Protein AF-A0A2U0AFQ5-F1 (afdb_monomer_lite)

Secondary structure (DSSP, 8-state):
---GGG-TTSTT-HHHHHHHHHHHHTT---SGGGGEEE-S-TTS--HHHHHHHHHHHHHHS--EEE---S----THHHHHHHHHTT-------TT--TTS--------STTTTT-TTSSSSPPPS--TTTTS-GGG---------SS--SS--PPP---

Foldseek 3Di:
DDPVVLDLPDPVNVVSVVVVVCVLPVPADPDLVQQEQEAAALLDGDPVSLVSQVVSCVNFVGHHYDHDPALDPPCSSVVSNCVSVPNPDADLDPQADPVSHHDQEQDDDPVCVPPPPNHPDDDDDDDPCPVPDPVRDDPDDDDDPSDQDPDDPDDDDDD

pLDDT: mean 88.22, std 11.42, range [42.53, 98.56]

Radius of gyration: 18.19 Å; chains: 1; bounding box: 47×45×46 Å

Structure (mmCIF, N/CA/C/O backbone):
data_AF-A0A2U0AFQ5-F1
#
_entry.id   AF-A0A2U0AFQ5-F1
#
loop_
_atom_site.group_PDB
_atom_site.id
_atom_site.type_symbol
_atom_site.label_atom_id
_atom_site.label_alt_id
_atom_site.label_comp_id
_atom_site.label_asym_id
_atom_site.label_entity_id
_atom_site.label_seq_id
_atom_site.pdbx_PDB_ins_code
_atom_site.Cartn_x
_atom_site.Cartn_y
_atom_site.Cartn_z
_atom_site.occupancy
_atom_site.B_iso_or_equiv
_atom_site.auth_seq_id
_atom_site.auth_comp_id
_atom_site.auth_asym_id
_atom_site.auth_atom_id
_atom_site.pdbx_PDB_model_num
ATOM 1 N N . MET A 1 1 ? -7.427 25.304 18.021 1.00 42.53 1 MET A N 1
ATOM 2 C CA . MET A 1 1 ? -6.994 24.817 19.352 1.00 42.53 1 MET A CA 1
ATOM 3 C C . MET A 1 1 ? -7.966 23.736 19.820 1.00 42.53 1 MET A C 1
ATOM 5 O O . MET A 1 1 ? -9.160 23.949 19.693 1.00 42.53 1 MET A O 1
ATOM 9 N N . ASN A 1 2 ? -7.442 22.618 20.342 1.00 48.00 2 ASN A N 1
ATOM 10 C CA . ASN A 1 2 ? -8.135 21.475 20.970 1.00 48.00 2 ASN A CA 1
ATOM 11 C C . ASN A 1 2 ? -9.056 20.587 20.107 1.00 48.00 2 ASN A C 1
ATOM 13 O O . ASN A 1 2 ? -10.271 20.687 20.196 1.00 48.00 2 ASN A O 1
ATOM 17 N N . ASN A 1 3 ? -8.470 19.592 19.428 1.00 53.03 3 ASN A N 1
ATOM 18 C CA . ASN A 1 3 ? -9.149 18.299 19.216 1.00 53.03 3 ASN A CA 1
ATOM 19 C C . ASN A 1 3 ? -8.336 17.088 19.718 1.00 53.03 3 ASN A C 1
ATOM 21 O O . ASN A 1 3 ? -8.854 15.982 19.827 1.00 53.03 3 ASN A O 1
ATOM 25 N N . HIS A 1 4 ? -7.074 17.294 20.123 1.00 56.75 4 HIS A N 1
ATOM 26 C CA . HIS A 1 4 ? -6.238 16.210 20.643 1.00 56.75 4 HIS A CA 1
ATOM 27 C C . HIS A 1 4 ? -6.827 15.562 21.901 1.00 56.75 4 HIS A C 1
ATOM 29 O O . HIS A 1 4 ? -6.758 14.348 22.017 1.00 56.75 4 HIS A O 1
ATOM 35 N N . ARG A 1 5 ? -7.490 16.327 22.788 1.00 63.16 5 ARG A N 1
ATOM 36 C CA . ARG A 1 5 ? -8.087 15.812 24.041 1.00 63.16 5 ARG A CA 1
ATOM 37 C C . ARG A 1 5 ? -9.255 14.835 23.851 1.00 63.16 5 ARG A C 1
ATOM 39 O O . ARG A 1 5 ? -9.616 14.174 24.815 1.00 63.16 5 ARG A O 1
ATOM 46 N N . GLN A 1 6 ? -9.841 14.753 22.655 1.00 81.44 6 GLN A N 1
ATOM 47 C CA . GLN A 1 6 ? -10.924 13.811 22.343 1.00 81.44 6 GLN A CA 1
ATOM 48 C C . GLN A 1 6 ? -10.493 12.688 21.394 1.00 81.44 6 GLN A C 1
ATOM 50 O O . GLN A 1 6 ? -11.3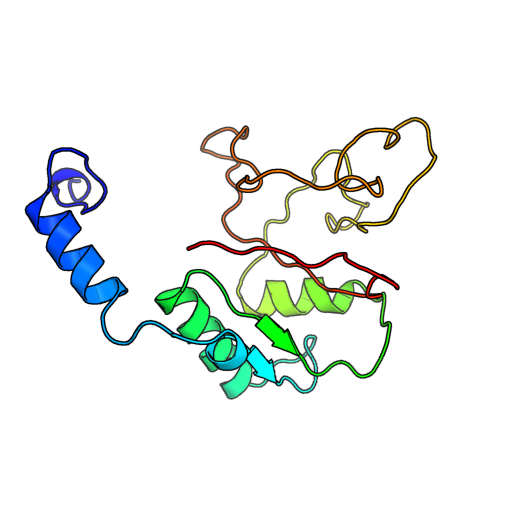15 11.842 21.052 1.00 81.44 6 GLN A O 1
ATOM 55 N N . SER A 1 7 ? -9.221 12.647 20.982 1.00 91.12 7 SER A N 1
ATOM 56 C CA . SER A 1 7 ? -8.743 11.605 20.075 1.00 91.12 7 SER A CA 1
ATOM 57 C C . SER A 1 7 ? -8.946 10.210 20.691 1.00 91.12 7 SER A C 1
ATOM 59 O O . SER A 1 7 ? -8.627 10.027 21.875 1.00 91.12 7 SER A O 1
ATOM 61 N N . PRO A 1 8 ? -9.439 9.223 19.913 1.00 93.06 8 PRO A N 1
ATOM 62 C CA . PRO A 1 8 ? -9.512 7.830 20.352 1.00 93.06 8 PRO A CA 1
ATOM 63 C C . PRO A 1 8 ? -8.123 7.212 20.557 1.00 93.06 8 PRO A C 1
ATOM 65 O O . PRO A 1 8 ? -8.008 6.171 21.188 1.00 93.06 8 PRO A O 1
ATOM 68 N N . PHE A 1 9 ? -7.066 7.858 20.058 1.00 91.38 9 PHE A N 1
ATOM 69 C CA . PHE A 1 9 ? -5.687 7.375 20.145 1.00 91.38 9 PHE A CA 1
ATOM 70 C C . PHE A 1 9 ? -4.925 7.915 21.365 1.00 91.38 9 PHE A C 1
ATOM 72 O O . PHE A 1 9 ? -3.738 7.643 21.522 1.00 91.38 9 PHE A O 1
ATOM 79 N N . LEU A 1 10 ? -5.577 8.685 22.245 1.00 92.75 10 LEU A N 1
ATOM 80 C CA . LEU A 1 10 ? -4.987 9.027 23.539 1.00 92.75 10 LEU A CA 1
ATOM 81 C C . LEU A 1 10 ? -5.117 7.843 24.511 1.00 92.75 10 LEU A C 1
ATOM 83 O O . LEU A 1 10 ? -6.246 7.416 24.760 1.00 92.75 10 LEU A O 1
ATOM 87 N N . PRO A 1 11 ? -4.030 7.386 25.168 1.00 88.94 11 PRO A N 1
ATOM 88 C CA . PRO A 1 11 ? -4.075 6.231 26.076 1.00 88.94 11 PRO A CA 1
ATOM 89 C C . PRO A 1 11 ? -5.111 6.333 27.208 1.00 88.94 11 PRO A C 1
ATOM 91 O O . PRO A 1 11 ? -5.638 5.326 27.670 1.00 88.94 11 PRO A O 1
ATOM 94 N N . GLY A 1 12 ? -5.429 7.552 27.657 1.00 92.06 12 GLY A N 1
ATOM 95 C CA . GLY A 1 12 ? -6.416 7.795 28.714 1.00 92.06 12 GLY A CA 1
ATOM 96 C C . GLY A 1 12 ? -7.880 7.807 28.254 1.00 92.06 12 GLY A C 1
ATOM 97 O O . GLY A 1 12 ? -8.767 7.910 29.096 1.00 92.06 12 GLY A O 1
ATOM 98 N N . ASN A 1 13 ? -8.163 7.731 26.950 1.00 93.88 13 ASN A N 1
ATOM 99 C CA . ASN A 1 13 ? -9.506 7.920 26.396 1.00 93.88 13 ASN A CA 1
ATOM 100 C C . ASN A 1 13 ? -10.148 6.597 25.944 1.00 93.88 13 ASN A C 1
ATOM 102 O O . ASN A 1 13 ? -10.484 6.401 24.775 1.00 93.88 13 ASN A O 1
ATOM 106 N N . GLN A 1 14 ? -10.323 5.679 26.895 1.00 94.50 14 GLN A N 1
ATOM 107 C CA . GLN A 1 14 ? -10.784 4.311 26.630 1.00 94.50 14 GLN A CA 1
ATOM 108 C C . GLN A 1 14 ? -12.150 4.251 25.926 1.00 94.50 14 GLN A C 1
ATOM 110 O O . GLN A 1 14 ? -12.334 3.447 25.016 1.00 94.50 14 GLN A O 1
ATOM 115 N N . ASN A 1 15 ? -13.092 5.126 26.293 1.00 94.56 15 ASN A N 1
ATOM 116 C CA . ASN A 1 15 ? -14.433 5.139 25.695 1.00 94.56 15 ASN A CA 1
ATOM 117 C C . ASN A 1 15 ? -14.411 5.578 24.224 1.00 94.56 15 ASN A C 1
ATOM 119 O O . ASN A 1 15 ? -15.111 4.992 23.393 1.00 94.56 15 ASN A O 1
ATOM 123 N N . ALA A 1 16 ? -13.604 6.591 23.887 1.00 94.62 16 ALA A N 1
ATOM 124 C CA . ALA A 1 16 ? -13.454 7.010 22.498 1.00 94.62 16 ALA A CA 1
ATOM 125 C C . ALA A 1 16 ? -12.749 5.930 21.672 1.00 94.62 16 ALA A C 1
ATOM 127 O O . ALA A 1 16 ? -13.196 5.646 20.562 1.00 94.62 16 ALA A O 1
ATOM 128 N N . TYR A 1 17 ? -11.710 5.288 22.225 1.00 95.25 17 TYR A N 1
ATOM 129 C CA . TYR A 1 17 ? -11.052 4.152 21.578 1.00 95.25 17 TYR A CA 1
ATOM 130 C C . TYR A 1 17 ? -12.031 3.006 21.303 1.00 95.25 17 TYR A C 1
ATOM 132 O O . TYR A 1 17 ? -12.104 2.541 20.171 1.00 95.25 17 TYR A O 1
ATOM 140 N N . ALA A 1 18 ? -12.821 2.586 22.297 1.00 95.75 18 ALA A N 1
ATOM 141 C CA . ALA A 1 18 ? -13.793 1.506 22.134 1.00 95.75 18 ALA A CA 1
ATOM 142 C C . ALA A 1 18 ? -14.824 1.829 21.042 1.00 95.75 18 ALA A C 1
ATOM 144 O O . ALA A 1 18 ? -15.035 1.025 20.141 1.00 95.75 18 ALA A O 1
ATOM 145 N N . THR A 1 19 ? -15.381 3.046 21.054 1.00 95.88 19 THR A N 1
ATOM 146 C CA . THR A 1 19 ? -16.346 3.496 20.033 1.00 95.88 19 THR A CA 1
ATOM 147 C C . THR A 1 19 ? -15.727 3.507 18.633 1.00 95.88 19 THR A C 1
ATOM 149 O O . THR A 1 19 ? -16.343 3.061 17.665 1.00 95.88 19 THR A O 1
ATOM 152 N N . TRP A 1 20 ? -14.498 4.017 18.513 1.00 95.06 20 TRP A N 1
ATOM 153 C CA . TRP A 1 20 ? -13.765 4.031 17.251 1.00 95.06 20 TRP A CA 1
ATOM 154 C C . TRP A 1 20 ? -13.468 2.611 16.755 1.00 95.06 20 TRP A C 1
ATOM 156 O O . TRP A 1 20 ? -13.728 2.315 15.591 1.00 95.06 20 TRP A O 1
ATOM 166 N N . ARG A 1 21 ? -12.980 1.731 17.636 1.00 96.00 21 ARG A N 1
ATOM 167 C CA . ARG A 1 21 ? -12.637 0.340 17.327 1.00 96.00 21 ARG 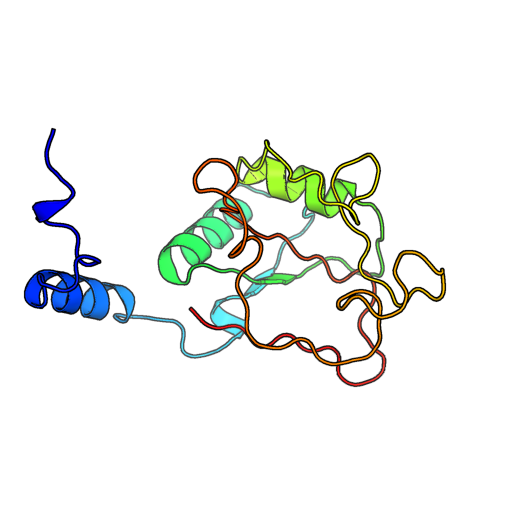A CA 1
ATOM 168 C C . ARG A 1 21 ? -13.866 -0.423 16.858 1.00 96.00 21 ARG A C 1
ATOM 170 O O . ARG A 1 21 ? -13.806 -1.075 15.824 1.00 96.00 21 ARG A O 1
ATOM 177 N N . ASP A 1 22 ? -14.977 -0.317 17.578 1.00 96.94 22 ASP A N 1
ATOM 178 C CA . ASP A 1 22 ? -16.207 -1.029 17.231 1.00 96.94 22 ASP A CA 1
ATOM 179 C C . ASP A 1 22 ? -16.716 -0.570 15.853 1.00 96.94 22 ASP A C 1
ATOM 181 O O . ASP A 1 22 ? -17.046 -1.398 15.010 1.00 96.94 22 ASP A O 1
ATOM 185 N N . LYS A 1 23 ? -16.651 0.737 15.554 1.00 95.31 23 LYS A N 1
ATOM 186 C CA . LYS A 1 23 ? -16.963 1.275 14.217 1.00 95.31 23 LYS A CA 1
ATOM 187 C C . LYS A 1 23 ? -15.974 0.817 13.133 1.00 95.31 23 LYS A C 1
ATOM 189 O O . LYS A 1 23 ? -16.372 0.573 11.993 1.00 95.31 23 LYS A O 1
ATOM 194 N N . LYS A 1 24 ? -14.678 0.738 13.449 1.00 94.88 24 LYS A N 1
ATOM 195 C CA . LYS A 1 24 ? -13.636 0.265 12.525 1.00 94.88 24 LYS A CA 1
ATOM 196 C C . LYS A 1 24 ? -13.858 -1.211 12.191 1.00 94.88 24 LYS A C 1
ATOM 198 O O . LYS A 1 24 ? -13.824 -1.544 11.012 1.00 94.88 24 LYS A O 1
ATOM 203 N N . LEU A 1 25 ? -14.169 -2.048 13.181 1.00 96.12 25 LEU A N 1
ATOM 204 C CA . LEU A 1 25 ? -14.373 -3.492 13.027 1.00 96.12 25 LEU A CA 1
ATOM 205 C C . LEU A 1 25 ? -15.750 -3.880 12.463 1.00 96.12 25 LEU A C 1
ATOM 207 O O . LEU A 1 25 ? -15.892 -4.966 11.901 1.00 96.12 25 LEU A O 1
ATOM 211 N N . ASP A 1 26 ? -16.760 -3.017 12.577 1.00 97.19 26 ASP A N 1
ATOM 212 C CA . ASP A 1 26 ? -18.089 -3.276 12.014 1.00 97.19 26 ASP A CA 1
ATOM 213 C C . ASP A 1 26 ? -18.026 -3.474 10.491 1.00 97.19 26 ASP A C 1
ATOM 215 O O . ASP A 1 26 ? -17.546 -2.603 9.767 1.00 97.19 26 ASP A O 1
ATOM 219 N N . GLY A 1 27 ? -18.462 -4.628 9.986 1.00 95.00 27 GLY A N 1
ATOM 220 C CA . GLY A 1 27 ? -18.365 -4.959 8.558 1.00 95.00 27 GLY A CA 1
ATOM 221 C C . GLY A 1 27 ? -16.932 -4.975 8.001 1.00 95.00 27 GLY A C 1
ATOM 222 O O . GLY A 1 27 ? -16.737 -4.658 6.830 1.00 95.00 27 GLY A O 1
ATOM 223 N N . TYR A 1 28 ? -15.922 -5.270 8.828 1.00 96.94 28 TYR A N 1
ATOM 224 C CA . TYR A 1 28 ? -14.541 -5.407 8.357 1.00 96.94 28 TYR A CA 1
ATOM 225 C C . TYR A 1 28 ? -14.385 -6.653 7.457 1.00 96.94 28 TYR A C 1
ATOM 227 O O . TYR A 1 28 ? -14.980 -7.691 7.780 1.00 96.94 28 TYR A O 1
ATOM 235 N N . PRO A 1 29 ? -13.613 -6.573 6.352 1.00 96.12 29 PRO A N 1
ATOM 236 C CA . PRO A 1 29 ? -13.337 -7.709 5.473 1.00 96.12 29 PRO A CA 1
ATOM 237 C C . PRO A 1 29 ? -12.871 -8.950 6.231 1.00 96.12 29 PRO A C 1
ATOM 239 O O . PRO A 1 29 ? -12.058 -8.865 7.150 1.00 96.12 29 PRO A O 1
ATOM 242 N N . LYS A 1 30 ? -13.391 -10.118 5.850 1.00 95.25 30 LYS A N 1
ATOM 243 C CA . LYS A 1 30 ? -13.036 -11.408 6.464 1.00 95.25 30 LYS A CA 1
ATOM 244 C C . LYS A 1 30 ? -12.122 -12.241 5.579 1.00 95.25 30 LYS A C 1
ATOM 246 O O . LYS A 1 30 ? -11.605 -13.260 6.033 1.00 95.25 30 LYS A O 1
ATOM 251 N N . ARG A 1 31 ? -11.972 -11.846 4.316 1.00 95.38 31 ARG A N 1
ATOM 252 C CA . ARG A 1 31 ? -11.180 -12.544 3.314 1.00 95.38 31 ARG A CA 1
ATOM 253 C C . ARG A 1 31 ? -10.335 -11.566 2.510 1.00 95.38 31 ARG A C 1
ATOM 255 O O . ARG A 1 31 ? -10.752 -10.438 2.262 1.00 95.38 31 ARG A O 1
ATOM 262 N N . LEU A 1 32 ? -9.180 -12.038 2.046 1.00 93.44 32 LEU A N 1
ATOM 263 C CA . LEU A 1 32 ? -8.242 -11.243 1.254 1.00 93.44 32 LEU A CA 1
ATOM 264 C C . LEU A 1 32 ? -8.879 -10.706 -0.033 1.00 93.44 32 LEU A C 1
ATOM 266 O O . LEU A 1 32 ? -8.643 -9.562 -0.402 1.00 93.44 32 LEU A O 1
ATOM 270 N N . GLU A 1 33 ? -9.731 -11.499 -0.689 1.00 95.94 33 GLU A N 1
ATOM 271 C CA . GLU A 1 33 ? -10.330 -11.123 -1.978 1.00 95.94 33 GLU A CA 1
ATOM 272 C C . GLU A 1 33 ? -11.255 -9.902 -1.870 1.00 95.94 33 GLU A C 1
ATOM 274 O O . GLU A 1 33 ? -11.500 -9.223 -2.860 1.00 95.94 33 GLU A O 1
ATOM 279 N N . GLU A 1 34 ? -11.745 -9.583 -0.670 1.00 97.00 34 GLU A N 1
ATOM 280 C CA . GLU A 1 34 ? -12.549 -8.382 -0.422 1.00 97.00 34 GLU A CA 1
ATOM 281 C C . GLU A 1 34 ? -11.706 -7.092 -0.445 1.00 97.00 34 GLU A C 1
ATOM 283 O O . GLU A 1 34 ? -12.267 -6.001 -0.565 1.00 97.00 34 GLU A O 1
ATOM 288 N N . LEU A 1 35 ? -10.377 -7.216 -0.346 1.00 97.00 35 LEU A N 1
ATOM 289 C CA . LEU A 1 35 ? -9.410 -6.123 -0.483 1.00 97.00 35 LEU A CA 1
ATOM 290 C C . LEU A 1 35 ? -8.882 -5.978 -1.916 1.00 97.00 35 LEU A C 1
ATOM 292 O O . LEU A 1 35 ? -8.186 -5.002 -2.194 1.00 97.00 35 LEU A O 1
ATOM 296 N N . VAL A 1 36 ? -9.184 -6.932 -2.805 1.00 97.06 36 VAL A N 1
ATOM 297 C CA . VAL A 1 36 ? -8.684 -6.942 -4.183 1.00 97.06 36 VAL A CA 1
ATOM 298 C C . VAL A 1 36 ? -9.595 -6.114 -5.087 1.00 97.06 36 VAL A C 1
ATOM 300 O O . VAL A 1 36 ? -10.813 -6.292 -5.116 1.00 97.06 36 VAL A O 1
ATOM 303 N N . VAL A 1 37 ? -8.990 -5.216 -5.859 1.00 97.50 37 VAL A N 1
ATOM 304 C CA . VAL A 1 37 ? -9.637 -4.430 -6.908 1.00 97.50 37 VAL A CA 1
ATOM 305 C C . VAL A 1 37 ? -8.993 -4.791 -8.237 1.00 97.50 37 VAL A C 1
ATOM 307 O O . VAL A 1 37 ? -7.812 -4.528 -8.458 1.00 97.50 37 VAL A O 1
ATOM 310 N N . GLU A 1 38 ? -9.771 -5.396 -9.129 1.00 95.94 38 GLU A N 1
ATOM 311 C CA . GLU A 1 38 ? -9.352 -5.555 -10.517 1.00 95.94 38 GLU A CA 1
ATOM 312 C C . GLU A 1 38 ? -9.402 -4.192 -11.209 1.00 95.94 38 GLU A C 1
ATOM 314 O O . GLU A 1 38 ? -10.427 -3.509 -11.170 1.00 95.94 38 GLU A O 1
ATOM 319 N N . ILE A 1 39 ? -8.284 -3.798 -11.811 1.00 94.88 39 ILE A N 1
ATOM 320 C CA . ILE A 1 39 ? -8.131 -2.552 -12.552 1.00 94.88 39 ILE A CA 1
ATOM 321 C C . ILE A 1 39 ? -7.648 -2.834 -13.972 1.00 94.88 39 ILE A C 1
ATOM 323 O O . ILE A 1 39 ? -6.884 -3.770 -14.207 1.00 94.88 39 ILE A O 1
ATOM 327 N N . GLN A 1 40 ? -8.070 -2.013 -14.927 1.00 93.06 40 GLN A N 1
ATOM 328 C CA . GLN A 1 40 ? -7.705 -2.190 -16.329 1.00 93.06 40 GLN A CA 1
ATOM 329 C C . GLN A 1 40 ? -6.300 -1.656 -16.647 1.00 93.06 40 GLN A C 1
ATOM 331 O O . GLN A 1 40 ? -5.506 -2.353 -17.277 1.00 93.06 40 GLN A O 1
ATOM 336 N N . ASP A 1 41 ? -5.997 -0.423 -16.233 1.00 92.06 41 ASP A N 1
ATOM 337 C CA . ASP A 1 41 ? -4.676 0.194 -16.393 1.00 92.06 41 ASP A CA 1
ATOM 338 C C . ASP A 1 41 ? -4.341 1.054 -15.159 1.00 92.06 41 ASP A C 1
ATOM 340 O O . ASP A 1 41 ? -4.967 2.097 -14.954 1.00 92.06 41 ASP A O 1
ATOM 344 N N . PRO A 1 42 ? -3.342 0.681 -14.334 1.00 91.62 42 PRO A N 1
ATOM 345 C CA . PRO A 1 42 ? -2.927 1.476 -13.173 1.00 91.62 42 PRO A CA 1
ATOM 346 C C . PRO A 1 42 ? -2.427 2.875 -13.527 1.00 91.62 42 PRO A C 1
ATOM 348 O O . PRO A 1 42 ? -2.416 3.749 -12.663 1.00 91.62 42 PRO A O 1
ATOM 351 N N . ARG A 1 43 ? -2.029 3.112 -14.783 1.00 93.19 43 ARG A N 1
ATOM 352 C CA . ARG A 1 43 ? -1.619 4.442 -15.244 1.00 93.19 43 ARG A CA 1
ATOM 353 C C . ARG A 1 43 ? -2.804 5.363 -15.512 1.00 93.19 43 ARG A C 1
ATOM 355 O O . ARG A 1 43 ? -2.625 6.572 -15.629 1.00 93.19 43 ARG A O 1
ATOM 362 N N . GLN A 1 44 ? -4.003 4.803 -15.642 1.00 94.62 44 GLN A N 1
ATOM 363 C CA . GLN A 1 44 ? -5.206 5.545 -15.976 1.00 94.62 44 GLN A CA 1
ATOM 364 C C . GLN A 1 44 ? -6.428 4.915 -15.304 1.00 94.62 44 GLN A C 1
ATOM 366 O O . GLN A 1 44 ? -7.289 4.333 -15.963 1.00 94.62 44 GLN A O 1
ATOM 371 N N . LEU A 1 45 ? -6.525 5.074 -13.982 1.00 95.81 45 LEU A N 1
ATOM 372 C CA . LEU A 1 45 ? -7.702 4.619 -13.250 1.00 95.81 45 LEU A CA 1
ATOM 373 C C . LEU A 1 45 ? -8.969 5.315 -13.756 1.00 95.81 45 LEU A C 1
ATOM 375 O O . LEU A 1 45 ? -9.040 6.543 -13.880 1.00 95.81 45 LEU A O 1
ATOM 379 N N . SER A 1 46 ? -10.012 4.525 -13.965 1.00 97.50 46 SER A N 1
ATOM 380 C CA . SER A 1 46 ? -11.376 5.027 -14.006 1.00 97.50 46 SER A CA 1
ATOM 381 C C . SER A 1 46 ? -11.784 5.574 -12.634 1.00 97.50 46 SER A C 1
ATOM 383 O O . SER A 1 46 ? -11.253 5.189 -11.589 1.00 97.50 46 SER A O 1
ATOM 385 N N . ALA A 1 47 ? -12.799 6.441 -12.621 1.00 98.19 47 ALA A N 1
ATOM 386 C CA . ALA A 1 47 ? -13.354 6.962 -11.371 1.00 98.19 47 ALA A CA 1
ATOM 387 C C . ALA A 1 47 ? -13.845 5.837 -10.440 1.00 98.19 47 ALA A C 1
ATOM 389 O O . ALA A 1 47 ? -13.655 5.908 -9.232 1.00 98.19 47 ALA A O 1
ATOM 390 N N . ALA A 1 48 ? -14.419 4.769 -11.003 1.00 98.31 48 ALA A N 1
ATOM 391 C CA . ALA A 1 48 ? -14.920 3.640 -10.225 1.00 98.31 48 ALA A CA 1
ATOM 392 C C . ALA A 1 48 ? -13.792 2.839 -9.551 1.00 98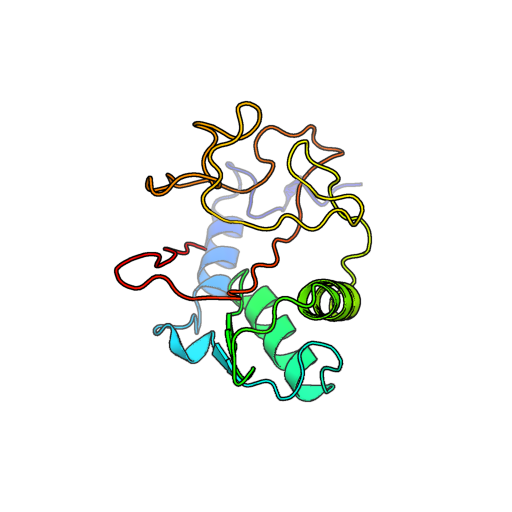.31 48 ALA A C 1
ATOM 394 O O . ALA A 1 48 ? -13.922 2.475 -8.383 1.00 98.31 48 ALA A O 1
ATOM 395 N N . GLU A 1 49 ? -12.687 2.585 -10.258 1.00 98.06 49 GLU A N 1
ATOM 396 C CA . GLU A 1 49 ? -11.515 1.894 -9.699 1.00 98.06 49 GLU A CA 1
ATOM 397 C C . GLU A 1 49 ? -10.854 2.739 -8.604 1.00 98.06 49 GLU A C 1
ATOM 399 O O . GLU A 1 49 ? -10.588 2.235 -7.511 1.00 98.06 49 GLU A O 1
ATOM 404 N N . HIS A 1 50 ? -10.665 4.037 -8.864 1.00 98.38 50 HIS A N 1
ATOM 405 C CA . HIS A 1 50 ? -10.135 4.983 -7.883 1.00 98.38 50 HIS A CA 1
ATOM 406 C C . HIS A 1 50 ? -10.986 5.014 -6.606 1.00 98.38 50 HIS A C 1
ATOM 408 O O . HIS A 1 50 ? -10.464 4.821 -5.506 1.00 98.38 50 HIS A O 1
ATOM 414 N N . ASP A 1 51 ? -12.301 5.210 -6.736 1.00 98.56 51 ASP A N 1
ATOM 415 C CA . ASP A 1 51 ? -13.207 5.310 -5.589 1.00 98.56 51 ASP A CA 1
ATOM 416 C C . ASP A 1 51 ? -13.255 4.004 -4.794 1.00 98.56 51 ASP A C 1
ATOM 418 O O . ASP A 1 51 ? -13.308 4.019 -3.559 1.00 98.56 51 ASP A O 1
ATOM 422 N N . LYS A 1 52 ? -13.180 2.859 -5.482 1.00 98.38 52 LYS A N 1
ATOM 423 C CA . LYS A 1 52 ? -13.143 1.552 -4.832 1.00 98.38 52 LYS A CA 1
ATOM 424 C C . LYS A 1 52 ? -11.873 1.379 -4.002 1.00 98.38 52 LYS A C 1
ATOM 426 O O . LYS A 1 52 ? -11.990 1.055 -2.818 1.00 98.38 52 LYS A O 1
ATOM 431 N N . ILE A 1 53 ? -10.698 1.639 -4.575 1.00 98.31 53 ILE A N 1
ATOM 432 C CA . ILE A 1 53 ? -9.415 1.565 -3.858 1.00 98.31 53 ILE A CA 1
ATOM 433 C C . ILE A 1 53 ? -9.412 2.537 -2.673 1.00 98.31 53 ILE A C 1
ATOM 435 O O . ILE A 1 53 ? -9.106 2.138 -1.550 1.00 98.31 53 ILE A O 1
ATOM 439 N N . LEU A 1 54 ? -9.835 3.788 -2.882 1.00 98.31 54 LEU A N 1
ATOM 440 C CA . LEU A 1 54 ? -9.874 4.794 -1.820 1.00 98.31 54 LEU A CA 1
ATOM 441 C C . LEU A 1 54 ? -10.800 4.375 -0.670 1.00 98.31 54 LEU A C 1
ATOM 443 O O . LEU A 1 54 ? -10.438 4.524 0.499 1.00 98.31 54 LEU A O 1
ATOM 447 N N . SER A 1 55 ? -11.974 3.818 -0.982 1.00 98.06 55 SER A N 1
ATOM 448 C CA . SER A 1 55 ? -12.914 3.332 0.034 1.00 98.06 55 SER A CA 1
ATOM 449 C C . SER A 1 55 ? -12.331 2.189 0.874 1.00 98.06 55 SER A C 1
ATOM 451 O O . SER A 1 55 ? -12.537 2.151 2.091 1.00 98.06 55 SER A O 1
ATOM 453 N N . LEU A 1 56 ? -11.556 1.293 0.253 1.00 98.06 56 LEU A N 1
ATOM 454 C CA . LEU A 1 56 ? -10.874 0.200 0.943 1.00 98.06 56 LEU A CA 1
ATOM 455 C C . LEU A 1 56 ? -9.759 0.726 1.840 1.00 98.06 56 LEU A C 1
ATOM 457 O O . LEU A 1 56 ? -9.741 0.373 3.020 1.00 98.06 56 LEU A O 1
ATOM 461 N N . CYS A 1 57 ? -8.919 1.640 1.349 1.00 97.31 57 CYS A N 1
ATOM 462 C CA . CYS A 1 57 ? -7.878 2.271 2.158 1.00 97.31 57 CYS A CA 1
ATOM 463 C C . CYS A 1 57 ? -8.473 2.993 3.377 1.00 97.31 57 CYS A C 1
ATOM 465 O O . CYS A 1 57 ? -7.980 2.846 4.490 1.00 97.31 57 CYS A O 1
ATOM 467 N N . GLN A 1 58 ? -9.591 3.707 3.221 1.00 95.81 58 GLN A N 1
ATOM 468 C CA . GLN A 1 58 ? -10.272 4.357 4.350 1.00 95.81 58 GLN A CA 1
ATOM 469 C C . GLN A 1 58 ? -10.828 3.357 5.375 1.00 95.81 58 GLN A C 1
ATOM 471 O O . GLN A 1 58 ? -10.866 3.650 6.574 1.00 95.81 58 GLN A O 1
ATOM 476 N N . LYS A 1 59 ? -11.277 2.178 4.926 1.00 96.62 59 LYS A N 1
ATOM 477 C CA . LYS A 1 59 ? -11.840 1.146 5.804 1.00 96.62 59 LYS A CA 1
ATOM 478 C C . LYS A 1 59 ? -10.767 0.286 6.467 1.00 96.62 59 LYS A C 1
ATOM 480 O O . LYS A 1 59 ? -10.905 -0.020 7.649 1.00 96.62 59 LYS A O 1
ATOM 485 N N . THR A 1 60 ? -9.708 -0.070 5.748 1.00 96.38 60 THR A N 1
ATOM 486 C CA . THR A 1 60 ? -8.765 -1.157 6.090 1.00 96.38 60 THR A CA 1
ATOM 487 C C . THR A 1 60 ? -7.298 -0.721 6.108 1.00 96.38 60 THR A C 1
ATOM 489 O O . THR A 1 60 ? -6.420 -1.550 6.287 1.00 96.38 60 THR A O 1
ATOM 492 N N . ASN A 1 61 ? -7.015 0.571 5.901 1.00 96.06 61 ASN A N 1
ATOM 493 C CA . ASN A 1 61 ? -5.662 1.121 5.743 1.00 96.06 61 ASN A CA 1
ATOM 494 C C . ASN A 1 61 ? -4.866 0.561 4.546 1.00 96.06 61 ASN A C 1
ATOM 496 O O . ASN A 1 61 ? -3.723 0.962 4.341 1.00 96.06 61 ASN A O 1
ATOM 500 N N . MET A 1 62 ? -5.469 -0.296 3.714 1.00 96.88 62 MET A N 1
ATOM 501 C CA . MET A 1 62 ? -4.834 -0.884 2.538 1.00 96.88 62 MET A CA 1
ATOM 502 C C . MET A 1 62 ? -5.844 -1.212 1.430 1.00 96.88 62 MET A C 1
ATOM 504 O O . MET A 1 62 ? -7.058 -1.185 1.623 1.00 96.88 62 MET A O 1
ATOM 508 N N . ALA A 1 63 ? -5.326 -1.534 0.253 1.00 97.44 63 ALA A N 1
ATOM 509 C CA . ALA A 1 63 ? -6.052 -2.159 -0.842 1.00 97.44 63 ALA A CA 1
ATOM 510 C C . ALA A 1 63 ? -5.041 -2.934 -1.692 1.00 97.44 63 ALA A C 1
ATOM 512 O O . ALA A 1 63 ? -3.875 -2.547 -1.777 1.00 97.44 63 ALA A O 1
ATOM 513 N N . ILE A 1 64 ? -5.488 -4.008 -2.333 1.00 96.06 64 ILE A N 1
ATOM 514 C CA . ILE A 1 64 ? -4.683 -4.787 -3.273 1.00 96.06 64 ILE A CA 1
ATOM 515 C C . ILE A 1 64 ? -5.274 -4.550 -4.651 1.00 96.06 64 ILE A C 1
ATOM 517 O O . ILE A 1 64 ? -6.483 -4.644 -4.830 1.00 96.06 64 ILE A O 1
ATOM 521 N N . TRP A 1 65 ? -4.447 -4.233 -5.635 1.00 94.75 65 TRP A N 1
ATOM 522 C CA . TRP A 1 65 ? -4.902 -4.089 -7.011 1.00 94.75 65 TRP A CA 1
ATOM 523 C C . TRP A 1 65 ? -4.324 -5.209 -7.874 1.00 94.75 65 TRP A C 1
ATOM 525 O O . TRP A 1 65 ? -3.223 -5.700 -7.626 1.00 94.75 65 TRP A O 1
ATOM 535 N N . ALA A 1 66 ? -5.093 -5.636 -8.870 1.00 93.06 66 ALA A N 1
ATOM 536 C CA . ALA A 1 66 ? -4.727 -6.684 -9.817 1.00 93.06 66 ALA A CA 1
ATOM 537 C C . ALA A 1 66 ? -5.204 -6.295 -11.222 1.00 93.06 66 ALA A C 1
ATOM 539 O O . ALA A 1 66 ? -6.125 -5.499 -11.345 1.00 93.06 66 ALA A O 1
ATOM 540 N N . GLY A 1 67 ? -4.614 -6.855 -12.281 1.00 82.00 67 GLY A N 1
ATOM 541 C CA . GLY A 1 67 ? -5.124 -6.658 -13.651 1.00 82.00 67 GLY A CA 1
ATOM 542 C C . GLY A 1 67 ? -4.086 -6.309 -14.716 1.00 82.00 67 GLY A C 1
ATOM 543 O O . GLY A 1 67 ? -4.415 -6.280 -15.899 1.00 82.00 67 GLY A O 1
ATOM 544 N N . LEU A 1 68 ? -2.813 -6.143 -14.347 1.00 73.56 68 LEU A N 1
ATOM 545 C CA . LEU A 1 68 ? -1.732 -6.129 -15.333 1.00 73.56 68 LEU A CA 1
ATOM 546 C C . LEU A 1 68 ? -1.448 -7.554 -15.819 1.00 73.56 68 LEU A C 1
ATOM 548 O O . LEU A 1 68 ? -1.011 -8.416 -15.057 1.00 73.56 68 LEU A O 1
ATOM 552 N N . SER A 1 69 ? -1.662 -7.807 -17.108 1.00 60.59 69 SER A N 1
ATOM 553 C CA . SER A 1 69 ? -1.221 -9.046 -17.745 1.00 60.59 69 SER A CA 1
ATOM 554 C C . SER A 1 69 ? 0.271 -8.951 -18.086 1.00 60.59 69 SER A C 1
ATOM 556 O O . SER A 1 69 ? 0.629 -8.576 -19.202 1.00 60.59 69 SER A O 1
ATOM 558 N N . GLY A 1 70 ? 1.153 -9.271 -17.136 1.00 67.81 70 GLY A N 1
ATOM 559 C CA . GLY A 1 70 ? 2.578 -9.492 -17.409 1.00 67.81 70 GLY A CA 1
ATOM 560 C C . GLY A 1 70 ? 3.552 -8.793 -16.463 1.00 67.81 70 GLY A C 1
ATOM 561 O O . GLY A 1 70 ? 3.163 -8.136 -15.503 1.00 67.81 70 GLY A O 1
ATOM 562 N N . HIS A 1 71 ? 4.840 -8.950 -16.771 1.00 79.75 71 HIS A N 1
ATOM 563 C CA . HIS A 1 71 ? 5.960 -8.483 -15.953 1.00 79.75 71 HIS A CA 1
ATOM 564 C C . HIS A 1 71 ? 6.419 -7.068 -16.338 1.00 79.75 71 HIS A C 1
ATOM 566 O O . HIS A 1 71 ? 7.564 -6.851 -16.741 1.00 79.75 71 HIS A O 1
ATOM 572 N N . ASP A 1 72 ? 5.496 -6.107 -16.298 1.00 83.88 72 ASP A N 1
ATOM 573 C CA . ASP A 1 72 ? 5.773 -4.730 -16.706 1.00 83.88 72 ASP A CA 1
ATOM 574 C C . ASP A 1 72 ? 6.563 -3.978 -15.620 1.00 83.88 72 ASP A C 1
ATOM 576 O O . ASP A 1 72 ? 6.048 -3.682 -14.538 1.00 83.88 72 ASP A O 1
ATOM 580 N N . ALA A 1 73 ? 7.835 -3.704 -15.923 1.00 86.12 73 ALA A N 1
ATOM 581 C CA . ALA A 1 73 ? 8.783 -3.012 -15.051 1.00 86.12 73 ALA A CA 1
ATOM 582 C C . ALA A 1 73 ? 8.745 -1.480 -15.199 1.00 86.12 73 ALA A C 1
ATOM 584 O O . ALA A 1 73 ? 9.560 -0.781 -14.595 1.00 86.12 73 ALA A O 1
ATOM 585 N N . ASP A 1 74 ? 7.849 -0.940 -16.028 1.00 91.06 74 ASP A N 1
ATOM 586 C CA . ASP A 1 74 ? 7.725 0.498 -16.235 1.00 91.06 74 ASP A CA 1
ATOM 587 C C . ASP A 1 74 ? 7.224 1.190 -14.963 1.00 91.06 74 ASP A C 1
ATOM 589 O O . ASP A 1 74 ? 6.053 1.117 -14.585 1.00 91.06 74 ASP A O 1
ATOM 593 N N . LYS A 1 75 ? 8.124 1.937 -14.325 1.00 91.25 75 LYS A N 1
ATOM 594 C CA . LYS A 1 75 ? 7.851 2.675 -13.090 1.00 91.25 75 LYS A CA 1
ATOM 595 C C . LYS A 1 75 ? 6.743 3.719 -13.212 1.00 91.25 75 LYS A C 1
ATOM 597 O O . LYS A 1 75 ? 6.203 4.132 -12.185 1.00 91.25 75 LYS A O 1
ATOM 602 N N . ARG A 1 76 ? 6.333 4.103 -14.432 1.00 92.31 76 ARG A N 1
ATOM 603 C CA . ARG A 1 76 ? 5.127 4.925 -14.630 1.00 92.31 76 ARG A CA 1
ATOM 604 C C . ARG A 1 76 ? 3.876 4.274 -14.043 1.00 92.31 76 ARG A C 1
ATOM 606 O O . ARG A 1 76 ? 2.973 5.001 -13.662 1.00 92.31 76 ARG A O 1
ATOM 613 N N . ILE A 1 77 ? 3.835 2.945 -13.916 1.00 92.38 77 ILE A N 1
ATOM 614 C CA . ILE A 1 77 ? 2.757 2.227 -13.218 1.00 92.38 77 ILE A CA 1
ATOM 615 C C . ILE A 1 77 ? 2.581 2.764 -11.797 1.00 92.38 77 ILE A C 1
ATOM 617 O O . ILE A 1 77 ? 1.499 3.226 -11.449 1.00 92.38 77 ILE A O 1
ATOM 621 N N . ILE A 1 78 ? 3.645 2.734 -10.987 1.00 92.75 78 ILE A N 1
ATOM 622 C CA . ILE A 1 78 ? 3.586 3.205 -9.598 1.00 92.75 78 ILE A CA 1
ATOM 623 C C . ILE A 1 78 ? 3.441 4.726 -9.5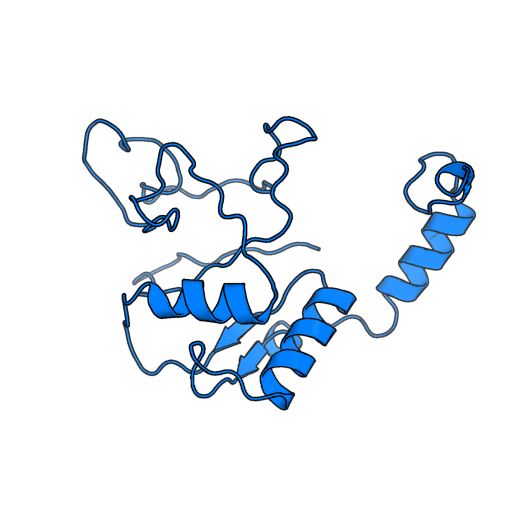53 1.00 92.75 78 ILE A C 1
ATOM 625 O O . ILE A 1 78 ? 2.674 5.233 -8.737 1.00 92.75 78 ILE A O 1
ATOM 629 N N . ALA A 1 79 ? 4.157 5.451 -10.418 1.00 94.31 79 ALA A N 1
ATOM 630 C CA . ALA A 1 79 ? 4.141 6.909 -10.405 1.00 94.31 79 ALA A CA 1
ATOM 631 C C . ALA A 1 79 ? 2.736 7.472 -10.682 1.00 94.31 79 ALA A C 1
ATOM 633 O O . ALA A 1 79 ? 2.230 8.268 -9.894 1.00 94.31 79 ALA A O 1
ATOM 634 N N . GLU A 1 80 ? 2.081 7.034 -11.760 1.00 95.38 80 GLU A N 1
ATOM 635 C CA . GLU A 1 80 ? 0.745 7.516 -12.134 1.00 95.38 80 GLU A CA 1
ATOM 636 C C . GLU A 1 80 ? -0.328 7.046 -11.145 1.00 95.38 80 GLU A C 1
ATOM 638 O O . GLU A 1 80 ? -1.192 7.831 -10.748 1.00 95.38 80 GLU A O 1
ATOM 643 N N . LEU A 1 81 ? -0.225 5.803 -10.658 1.00 95.31 81 LEU A N 1
ATOM 644 C CA . LEU A 1 81 ? -1.115 5.297 -9.616 1.00 95.31 81 LEU A CA 1
ATOM 645 C C . LEU A 1 81 ? -1.003 6.138 -8.336 1.00 95.31 81 LEU A C 1
ATOM 647 O O . LEU A 1 81 ? -2.012 6.558 -7.774 1.00 95.31 81 LEU A O 1
ATOM 651 N N . GLY A 1 82 ? 0.218 6.445 -7.890 1.00 95.69 82 GLY A N 1
ATOM 652 C CA . GLY A 1 82 ? 0.444 7.308 -6.731 1.00 95.69 82 GLY A CA 1
ATOM 653 C C . GLY A 1 82 ? -0.086 8.722 -6.932 1.00 95.69 82 GLY A C 1
ATOM 654 O O . GLY A 1 82 ? -0.744 9.263 -6.039 1.00 95.69 82 GLY A O 1
ATOM 655 N N . LEU A 1 83 ? 0.111 9.300 -8.117 1.00 96.44 83 LEU A N 1
ATOM 656 C CA . LEU A 1 83 ? -0.442 10.608 -8.461 1.00 96.44 83 LEU A CA 1
ATOM 657 C C . LEU A 1 83 ? -1.974 10.626 -8.411 1.00 96.44 83 LEU A C 1
ATOM 659 O O . LEU A 1 83 ? -2.533 11.620 -7.933 1.00 96.44 83 LEU A O 1
ATOM 663 N N . ALA A 1 84 ? -2.643 9.547 -8.832 1.00 96.88 84 ALA A N 1
ATOM 664 C CA . ALA A 1 84 ? -4.099 9.418 -8.752 1.00 96.88 84 ALA A CA 1
ATOM 665 C C . ALA A 1 84 ? -4.617 9.521 -7.305 1.00 96.88 84 ALA A C 1
ATOM 667 O O . ALA A 1 84 ? -5.665 10.119 -7.078 1.00 96.88 84 ALA A O 1
ATOM 668 N N . PHE A 1 85 ? -3.843 9.049 -6.321 1.00 97.00 85 PHE A N 1
ATOM 669 C CA . PHE A 1 85 ? -4.151 9.173 -4.887 1.00 97.00 85 PHE A CA 1
ATOM 670 C C . PHE A 1 85 ? -3.493 10.385 -4.204 1.00 97.00 85 PHE A C 1
ATOM 672 O O . PHE A 1 85 ? -3.532 10.516 -2.981 1.00 97.00 85 PHE A O 1
ATOM 679 N N . GLY A 1 86 ? -2.899 11.303 -4.973 1.00 96.00 86 GLY A N 1
ATOM 680 C CA . GLY A 1 86 ? -2.301 12.535 -4.453 1.00 96.00 86 GLY A CA 1
ATOM 681 C C . GLY A 1 86 ? -0.908 12.375 -3.834 1.00 96.00 86 GLY A C 1
ATOM 682 O O . GLY A 1 86 ? -0.421 13.314 -3.199 1.00 96.00 86 GLY A O 1
ATOM 683 N N . LEU A 1 87 ? -0.237 11.241 -4.041 1.00 94.81 87 LEU A N 1
ATOM 684 C CA . LEU A 1 87 ? 1.121 10.988 -3.560 1.00 94.81 87 LEU A CA 1
ATOM 685 C C . LEU A 1 87 ? 2.139 11.712 -4.452 1.00 94.81 87 LEU A C 1
ATOM 687 O O . LEU A 1 87 ? 2.594 11.195 -5.467 1.00 94.81 87 LEU A O 1
ATOM 691 N N . ARG A 1 88 ? 2.451 12.960 -4.093 1.00 93.06 88 ARG A N 1
ATOM 692 C CA . ARG A 1 88 ? 3.328 13.854 -4.878 1.00 93.06 88 ARG A CA 1
ATOM 693 C C . ARG A 1 88 ? 4.707 14.077 -4.261 1.00 93.06 88 ARG A C 1
ATOM 695 O O . ARG A 1 88 ? 5.609 14.546 -4.946 1.00 93.06 88 ARG A O 1
ATOM 702 N N . HIS A 1 89 ? 4.854 13.788 -2.972 1.00 91.19 89 HIS A N 1
ATOM 703 C CA . HIS A 1 89 ? 6.089 13.985 -2.218 1.00 91.19 89 HIS A CA 1
ATOM 704 C C . HIS A 1 89 ? 6.705 12.620 -1.931 1.00 91.19 89 HIS A C 1
ATOM 706 O O . HIS A 1 89 ? 6.391 12.000 -0.918 1.00 91.19 89 HIS A O 1
ATOM 712 N N . LEU A 1 90 ? 7.513 12.136 -2.874 1.00 91.31 90 LEU A N 1
ATOM 713 C CA . LEU A 1 90 ? 8.187 10.848 -2.756 1.00 91.31 90 LEU A CA 1
ATOM 714 C C . LEU A 1 90 ? 9.417 10.964 -1.851 1.00 91.31 90 LEU A C 1
ATOM 716 O O . LEU A 1 90 ? 10.090 11.997 -1.820 1.00 91.31 90 LEU A O 1
ATOM 720 N N . ASP A 1 91 ? 9.700 9.892 -1.118 1.00 87.19 91 ASP A N 1
ATOM 721 C CA . ASP A 1 91 ? 10.865 9.804 -0.248 1.00 87.19 91 ASP A CA 1
ATOM 722 C C . ASP A 1 91 ? 12.096 9.357 -1.043 1.00 87.19 91 ASP A C 1
ATOM 724 O O . ASP A 1 91 ? 12.162 8.239 -1.553 1.00 87.19 91 ASP A O 1
ATOM 728 N N . HIS A 1 92 ? 13.098 10.230 -1.127 1.00 84.56 92 HIS A N 1
ATOM 729 C CA . HIS A 1 92 ? 14.395 9.909 -1.718 1.00 84.56 92 HIS A CA 1
ATOM 730 C C . HIS A 1 92 ? 15.284 9.201 -0.683 1.00 84.56 92 HIS A C 1
ATOM 732 O O . HIS A 1 92 ? 16.299 9.748 -0.239 1.00 84.56 92 HIS A O 1
ATOM 738 N N . ASN A 1 93 ? 14.894 7.994 -0.263 1.00 79.38 93 ASN A N 1
ATOM 739 C CA . ASN A 1 93 ? 15.746 7.183 0.606 1.00 79.38 93 ASN A CA 1
ATOM 740 C C . ASN A 1 93 ? 17.049 6.782 -0.101 1.00 79.38 93 ASN A C 1
ATOM 742 O O . ASN A 1 93 ? 17.187 6.841 -1.319 1.00 79.38 93 ASN A O 1
ATOM 746 N N . MET A 1 94 ? 18.011 6.313 0.693 1.00 72.69 94 MET A N 1
ATOM 747 C CA . MET A 1 94 ? 19.349 5.928 0.231 1.00 72.69 94 MET A CA 1
ATOM 748 C C . MET A 1 94 ? 19.350 4.887 -0.900 1.00 72.69 94 MET A C 1
ATOM 750 O O . MET A 1 94 ? 20.310 4.822 -1.663 1.00 72.69 94 MET A O 1
ATOM 754 N N . CYS A 1 95 ? 18.309 4.057 -0.989 1.00 70.44 95 CYS A N 1
ATOM 755 C CA . CYS A 1 95 ? 18.211 2.998 -1.988 1.00 70.44 95 CYS A CA 1
ATOM 756 C C . CYS A 1 95 ? 17.213 3.317 -3.111 1.00 70.44 95 CYS A C 1
ATOM 758 O O . CYS A 1 95 ? 16.974 2.458 -3.965 1.00 70.44 95 CYS A O 1
ATOM 760 N N . ALA A 1 96 ? 16.643 4.521 -3.109 1.00 77.31 96 ALA A N 1
ATOM 761 C CA . ALA A 1 96 ? 15.783 4.995 -4.171 1.00 77.31 96 ALA A CA 1
ATOM 762 C C . ALA A 1 96 ? 16.613 5.312 -5.413 1.00 77.31 96 ALA A C 1
ATOM 764 O O . ALA A 1 96 ? 17.750 5.782 -5.323 1.00 77.31 96 ALA A O 1
ATOM 765 N N . ASP A 1 97 ? 16.040 5.029 -6.577 1.00 78.25 97 ASP A N 1
ATOM 766 C CA . ASP A 1 97 ? 16.638 5.444 -7.839 1.00 78.25 97 ASP A CA 1
ATOM 767 C C . ASP A 1 97 ? 16.376 6.958 -8.047 1.00 78.25 97 ASP A C 1
ATOM 769 O O . ASP A 1 97 ? 15.713 7.607 -7.231 1.00 78.25 97 ASP A O 1
ATOM 773 N N . ASP A 1 98 ? 16.883 7.548 -9.134 1.00 78.88 98 ASP A N 1
ATOM 774 C CA . ASP A 1 98 ? 16.798 9.004 -9.383 1.00 78.88 98 ASP A CA 1
ATOM 775 C C . ASP A 1 98 ? 15.356 9.560 -9.386 1.00 78.88 98 ASP A C 1
ATOM 777 O O . ASP A 1 98 ? 15.132 10.750 -9.164 1.00 78.88 98 ASP A O 1
ATOM 781 N N . ASP A 1 99 ? 14.371 8.691 -9.615 1.00 81.56 99 ASP A N 1
ATOM 782 C CA . ASP A 1 99 ? 12.934 8.975 -9.628 1.00 81.56 99 ASP A CA 1
ATOM 783 C C . ASP A 1 99 ? 12.235 8.786 -8.266 1.00 81.56 99 ASP A C 1
ATOM 785 O O . ASP A 1 99 ? 11.010 8.874 -8.198 1.00 81.56 99 ASP A O 1
ATOM 789 N N . ALA A 1 100 ? 12.993 8.537 -7.191 1.00 86.62 100 ALA A N 1
ATOM 790 C CA . ALA A 1 100 ? 12.503 8.195 -5.852 1.00 86.62 100 ALA A CA 1
ATOM 791 C C . ALA A 1 100 ? 11.720 6.867 -5.760 1.00 86.62 100 ALA A C 1
ATOM 793 O O . ALA A 1 100 ? 11.098 6.585 -4.735 1.00 86.62 100 ALA A O 1
ATOM 794 N N . ILE A 1 101 ? 11.739 6.035 -6.807 1.00 90.12 101 ILE A N 1
ATOM 795 C CA . ILE A 1 101 ? 11.058 4.737 -6.840 1.00 90.12 101 ILE A CA 1
ATOM 796 C C . ILE A 1 101 ? 12.111 3.633 -6.776 1.00 90.12 101 ILE A C 1
ATOM 798 O O . ILE A 1 101 ? 12.933 3.477 -7.680 1.00 90.12 101 ILE A O 1
ATOM 802 N N . SER A 1 102 ? 12.072 2.835 -5.712 1.00 88.81 102 SER A N 1
ATOM 803 C CA . SER A 1 102 ? 13.055 1.778 -5.464 1.00 88.81 102 SER A CA 1
ATOM 804 C C . SER A 1 102 ? 12.684 0.465 -6.155 1.00 88.81 102 SER A C 1
ATOM 806 O O . SER A 1 102 ? 11.624 -0.107 -5.908 1.00 88.81 102 SER A O 1
ATOM 808 N N . SER A 1 103 ? 13.599 -0.075 -6.962 1.00 88.69 103 SER A N 1
ATOM 809 C CA . SER A 1 103 ? 13.446 -1.407 -7.564 1.00 88.69 103 SER A CA 1
ATOM 810 C C . SER A 1 103 ? 13.870 -2.507 -6.580 1.00 88.69 103 SER A C 1
ATOM 812 O O . SER A 1 103 ? 15.065 -2.747 -6.393 1.00 88.69 103 SER A O 1
ATOM 814 N N . LEU A 1 104 ? 12.908 -3.192 -5.953 1.00 87.88 104 LEU A N 1
ATOM 815 C CA . LEU A 1 104 ? 13.179 -4.256 -4.977 1.00 87.88 104 LEU A CA 1
ATOM 816 C C . LEU A 1 104 ? 13.553 -5.565 -5.681 1.00 87.88 104 LEU A C 1
ATOM 818 O O . LEU A 1 104 ? 12.704 -6.303 -6.170 1.00 87.88 104 LEU A O 1
ATOM 822 N N . THR A 1 105 ? 14.851 -5.836 -5.763 1.00 85.94 105 THR A N 1
ATOM 823 C CA . THR A 1 105 ? 15.418 -7.025 -6.415 1.00 85.94 105 THR A CA 1
ATOM 824 C C . THR A 1 105 ? 16.621 -7.510 -5.616 1.00 85.94 105 THR A C 1
ATOM 826 O O . THR A 1 105 ? 17.255 -6.719 -4.918 1.00 85.94 105 THR A O 1
ATOM 829 N N . VAL A 1 106 ? 16.951 -8.801 -5.698 1.00 82.56 106 VAL A N 1
ATOM 830 C CA . VAL A 1 106 ? 18.167 -9.319 -5.055 1.00 82.56 106 VAL A CA 1
ATOM 831 C C . VAL A 1 106 ? 19.378 -8.693 -5.740 1.00 82.56 106 VAL A C 1
ATOM 833 O O . VAL A 1 106 ? 19.585 -8.888 -6.936 1.00 82.56 106 VAL A O 1
ATOM 836 N N . GLN A 1 107 ? 20.168 -7.939 -4.980 1.00 78.00 107 GLN A N 1
ATOM 837 C CA . GLN A 1 107 ? 21.360 -7.254 -5.470 1.00 78.00 107 GLN A CA 1
ATOM 838 C C . GLN A 1 107 ? 22.607 -7.840 -4.805 1.00 78.00 107 GLN A C 1
ATOM 840 O O . GLN A 1 107 ? 22.594 -8.222 -3.635 1.00 78.00 107 GLN A O 1
ATOM 845 N N . SER A 1 108 ? 23.699 -7.927 -5.564 1.00 67.94 108 SER A N 1
ATOM 846 C CA . SER A 1 108 ? 24.990 -8.441 -5.087 1.00 67.94 108 SER A CA 1
ATOM 847 C C . SER A 1 108 ? 26.059 -7.355 -4.943 1.00 67.94 108 SER A C 1
ATOM 849 O O . SER A 1 108 ? 27.217 -7.668 -4.664 1.00 67.94 108 SER A O 1
ATOM 851 N N . ASP A 1 109 ? 25.714 -6.091 -5.184 1.00 67.31 109 ASP A N 1
ATOM 852 C CA . ASP A 1 109 ? 26.644 -4.971 -5.116 1.00 67.31 109 ASP A CA 1
ATOM 853 C C . ASP A 1 109 ? 26.925 -4.553 -3.663 1.00 67.31 109 ASP A C 1
ATOM 855 O O . ASP A 1 109 ? 26.094 -4.679 -2.767 1.00 67.31 109 ASP A O 1
ATOM 859 N N . ALA A 1 110 ? 28.137 -4.057 -3.401 1.00 59.53 110 ALA A N 1
ATOM 860 C CA . ALA A 1 110 ? 28.620 -3.807 -2.040 1.00 59.53 110 ALA A CA 1
ATOM 861 C C . ALA A 1 110 ? 27.793 -2.775 -1.244 1.00 59.53 110 ALA A C 1
ATOM 863 O O . ALA A 1 110 ? 27.883 -2.757 -0.020 1.00 59.53 110 ALA A O 1
ATOM 864 N N . VAL A 1 111 ? 27.005 -1.929 -1.920 1.00 60.47 111 VAL A N 1
ATOM 865 C CA . VAL A 1 111 ? 26.178 -0.883 -1.296 1.00 60.47 111 VAL A CA 1
ATOM 866 C C . VAL A 1 111 ? 24.867 -1.450 -0.746 1.00 60.47 111 VAL A C 1
ATOM 868 O O . VAL A 1 111 ? 24.421 -1.018 0.314 1.00 60.47 111 VAL A O 1
ATOM 871 N N . ARG A 1 112 ? 24.263 -2.433 -1.427 1.00 61.09 112 ARG A N 1
ATOM 872 C CA . ARG A 1 112 ? 22.971 -3.029 -1.043 1.00 61.09 112 ARG A CA 1
ATOM 873 C C . ARG A 1 112 ? 23.118 -4.443 -0.460 1.00 61.09 112 ARG A C 1
ATOM 875 O O . ARG A 1 112 ? 22.151 -5.007 0.051 1.00 61.09 112 ARG A O 1
ATOM 882 N N . ASN A 1 113 ? 24.333 -5.002 -0.466 1.00 53.34 113 ASN A N 1
ATOM 883 C CA . ASN A 1 113 ? 24.631 -6.323 0.082 1.00 53.34 113 ASN A CA 1
ATOM 884 C C . ASN A 1 113 ? 24.329 -6.397 1.590 1.00 53.34 113 ASN A C 1
ATOM 886 O O . ASN A 1 113 ? 24.992 -5.768 2.414 1.00 53.34 113 ASN A O 1
ATOM 890 N N . GLY A 1 114 ? 23.333 -7.208 1.950 1.00 58.78 114 GLY A N 1
ATOM 891 C CA . GLY A 1 114 ? 22.929 -7.435 3.338 1.00 58.78 114 GLY A CA 1
ATOM 892 C C . GLY A 1 114 ? 21.864 -6.472 3.864 1.00 58.78 114 GLY A C 1
ATOM 893 O O . GLY A 1 114 ? 21.394 -6.679 4.983 1.00 58.78 114 GLY A O 1
ATOM 894 N N . TYR A 1 115 ? 21.445 -5.478 3.073 1.00 66.94 115 TYR A N 1
ATOM 895 C CA . TYR A 1 115 ? 20.312 -4.619 3.406 1.00 66.94 115 TYR A CA 1
ATOM 896 C C . TYR A 1 115 ? 19.021 -5.263 2.893 1.00 66.94 115 TYR A C 1
ATOM 898 O O . TYR A 1 115 ? 18.808 -5.393 1.690 1.00 66.94 115 TY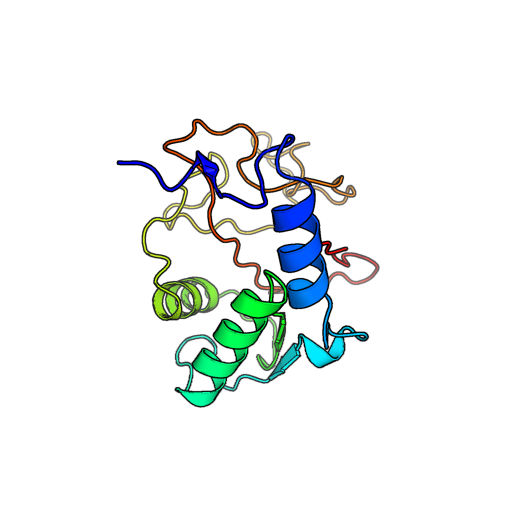R A O 1
ATOM 906 N N . ILE A 1 116 ? 18.165 -5.716 3.807 1.00 61.16 116 ILE A N 1
ATOM 907 C CA . ILE A 1 116 ? 16.805 -6.171 3.487 1.00 61.16 116 ILE A CA 1
ATOM 908 C C . ILE A 1 116 ? 16.035 -4.894 3.114 1.00 61.16 116 ILE A C 1
ATOM 910 O O . ILE A 1 116 ? 16.015 -3.994 3.955 1.00 61.16 116 ILE A O 1
ATOM 914 N N . PRO A 1 117 ? 15.521 -4.728 1.876 1.00 70.19 117 PRO A N 1
ATOM 915 C CA . PRO A 1 117 ? 14.860 -5.723 1.004 1.00 70.19 117 PRO A CA 1
ATOM 916 C C . PRO A 1 117 ? 15.658 -6.271 -0.204 1.00 70.19 117 PRO A C 1
ATOM 918 O O . PRO A 1 117 ? 15.098 -6.984 -1.031 1.00 70.19 117 PRO A O 1
ATOM 921 N N . TYR A 1 118 ? 16.955 -5.989 -0.343 1.00 80.88 118 TYR A N 1
ATOM 922 C CA . TYR A 1 118 ? 17.762 -6.379 -1.518 1.00 80.88 118 TYR A CA 1
ATOM 923 C C . TYR A 1 118 ? 18.432 -7.756 -1.388 1.00 80.88 118 TYR A C 1
ATOM 925 O O . TYR A 1 118 ? 19.428 -8.054 -2.048 1.00 80.88 118 TYR A O 1
ATOM 933 N N . SER A 1 119 ? 17.884 -8.615 -0.529 1.00 83.31 119 SER A N 1
ATOM 934 C CA . SER A 1 119 ? 18.341 -9.988 -0.304 1.00 83.31 119 SER A CA 1
ATOM 935 C C . SER A 1 119 ? 17.153 -10.946 -0.326 1.00 83.31 119 SER A C 1
ATOM 937 O O . SER A 1 119 ? 16.016 -10.520 -0.171 1.00 83.31 119 SER A O 1
ATOM 939 N N . ASN A 1 120 ? 17.407 -12.247 -0.443 1.00 84.25 120 ASN A N 1
ATOM 940 C CA . ASN A 1 120 ? 16.375 -13.289 -0.373 1.00 84.25 120 ASN A CA 1
ATOM 941 C C . ASN A 1 120 ? 16.007 -13.702 1.068 1.00 84.25 120 ASN A C 1
ATOM 943 O O . ASN A 1 120 ? 15.519 -14.808 1.292 1.00 84.25 120 ASN A O 1
ATOM 947 N N . ARG A 1 121 ? 16.307 -12.859 2.063 1.00 85.88 121 ARG A N 1
ATOM 948 C CA . ARG A 1 121 ? 15.990 -13.124 3.472 1.00 85.88 121 ARG A CA 1
ATOM 949 C C . ARG A 1 121 ? 14.629 -12.527 3.830 1.00 85.88 121 ARG A C 1
ATOM 951 O O . ARG A 1 121 ? 14.304 -11.458 3.314 1.00 85.88 121 ARG A O 1
ATOM 958 N N . PRO A 1 122 ? 13.875 -13.156 4.747 1.00 84.94 122 PRO A N 1
ATOM 959 C CA . PRO A 1 122 ? 12.611 -12.600 5.206 1.00 84.94 122 PRO A CA 1
ATOM 960 C C . PRO A 1 122 ? 12.829 -11.255 5.902 1.00 84.94 122 PRO A C 1
ATOM 962 O O . PRO A 1 122 ? 13.815 -11.066 6.623 1.00 84.94 122 PRO A O 1
ATOM 965 N N . ILE A 1 123 ? 11.878 -10.344 5.712 1.00 86.19 123 ILE A N 1
ATOM 966 C CA . ILE A 1 123 ? 11.791 -9.089 6.453 1.00 86.19 123 ILE A CA 1
ATOM 967 C C . ILE A 1 123 ? 10.876 -9.277 7.668 1.00 86.19 123 ILE A C 1
ATOM 969 O O . ILE A 1 123 ? 9.877 -9.989 7.603 1.00 86.19 123 ILE A O 1
ATOM 973 N N . ALA A 1 124 ? 11.240 -8.682 8.804 1.00 90.06 124 ALA A N 1
ATOM 974 C CA . ALA A 1 124 ? 10.404 -8.709 10.002 1.00 90.06 124 ALA A CA 1
ATOM 975 C C . ALA A 1 124 ? 9.288 -7.653 9.921 1.00 90.06 124 ALA A C 1
ATOM 977 O O . ALA A 1 124 ? 9.365 -6.720 9.123 1.00 90.06 124 ALA A O 1
ATOM 978 N N . TRP A 1 125 ? 8.282 -7.764 10.791 1.00 93.50 125 TRP A N 1
ATOM 979 C CA . TRP A 1 125 ? 7.221 -6.763 10.934 1.00 93.50 125 TRP A CA 1
ATOM 980 C C . TRP A 1 125 ? 7.784 -5.357 11.169 1.00 93.50 125 TRP A C 1
ATOM 982 O O . TRP A 1 125 ? 8.576 -5.144 12.089 1.00 93.50 125 TRP A O 1
ATOM 992 N N . HIS A 1 126 ? 7.355 -4.401 10.349 1.00 92.75 126 HIS A N 1
ATOM 993 C CA . HIS A 1 126 ? 7.734 -2.995 10.448 1.00 92.75 126 HIS A CA 1
ATOM 994 C C . HIS A 1 126 ? 6.687 -2.106 9.762 1.00 92.75 126 HIS A C 1
ATOM 996 O O . HIS A 1 126 ? 5.790 -2.587 9.073 1.00 92.75 126 HIS A O 1
ATOM 1002 N N . THR A 1 127 ? 6.821 -0.796 9.956 1.00 92.00 127 THR A N 1
ATOM 1003 C CA . THR A 1 127 ? 6.120 0.240 9.190 1.00 92.00 127 THR A CA 1
ATOM 1004 C C . THR A 1 127 ? 7.171 1.135 8.559 1.00 92.00 127 THR A C 1
ATOM 1006 O O . THR A 1 127 ? 8.017 1.659 9.278 1.00 92.00 127 THR A O 1
ATOM 1009 N N . ASP A 1 128 ? 7.149 1.330 7.247 1.00 89.56 128 ASP A N 1
ATOM 1010 C CA . ASP A 1 128 ? 8.190 2.116 6.584 1.00 89.56 128 ASP A CA 1
ATOM 1011 C C . ASP A 1 128 ? 8.334 3.529 7.160 1.00 89.56 128 ASP A C 1
ATOM 1013 O O . ASP A 1 128 ? 7.360 4.210 7.478 1.00 89.56 128 ASP A O 1
ATOM 1017 N N . GLY A 1 129 ? 9.586 3.957 7.340 1.00 89.44 129 GLY A N 1
ATOM 1018 C CA . GLY A 1 129 ? 9.906 5.268 7.900 1.00 89.44 129 GLY A CA 1
ATOM 1019 C C . GLY A 1 129 ? 9.675 5.418 9.407 1.00 89.44 129 GLY A C 1
ATOM 1020 O O . GLY A 1 129 ? 9.747 6.543 9.896 1.00 89.44 129 GLY A O 1
ATOM 1021 N N . TYR A 1 130 ? 9.464 4.339 10.177 1.00 89.25 130 TYR A N 1
ATOM 1022 C CA . TYR A 1 130 ? 9.293 4.422 11.643 1.00 89.25 130 TYR A CA 1
ATOM 1023 C C . TYR A 1 130 ? 10.471 5.094 12.381 1.00 89.25 130 TYR A C 1
ATOM 1025 O O . TYR A 1 130 ? 10.333 5.529 13.523 1.00 89.25 130 TYR A O 1
ATOM 1033 N N . TYR A 1 131 ? 11.643 5.151 11.747 1.00 88.69 131 TYR A N 1
ATOM 1034 C CA . TYR A 1 131 ? 12.862 5.791 12.246 1.00 88.69 131 TYR A CA 1
ATOM 1035 C C . TYR A 1 131 ? 13.006 7.260 11.812 1.00 88.69 131 TYR A C 1
ATOM 1037 O O . TYR A 1 131 ? 13.940 7.932 12.252 1.00 88.69 131 TYR A O 1
ATOM 1045 N N . ASN A 1 132 ? 12.121 7.759 10.945 1.00 90.25 132 ASN A N 1
ATOM 1046 C CA . ASN A 1 132 ? 12.183 9.122 10.430 1.00 90.25 132 ASN A CA 1
ATOM 1047 C C . ASN A 1 132 ? 11.783 10.143 11.501 1.00 90.25 132 ASN A C 1
ATOM 1049 O O . ASN A 1 132 ? 11.067 9.843 12.460 1.00 90.25 132 ASN A O 1
ATOM 1053 N N . LEU A 1 133 ? 12.211 11.391 11.306 1.00 92.38 133 LEU A N 1
ATOM 1054 C CA . LEU A 1 133 ? 11.711 12.516 12.092 1.00 92.38 133 LEU A CA 1
ATOM 1055 C C . LEU A 1 133 ? 10.203 12.726 11.844 1.00 92.38 133 LEU A C 1
ATOM 1057 O O . LEU A 1 133 ? 9.689 12.306 10.800 1.00 92.38 133 LEU A O 1
ATOM 1061 N N . PRO A 1 134 ? 9.468 13.378 12.765 1.00 89.75 134 PRO A N 1
ATOM 1062 C CA . PRO A 1 134 ? 8.038 13.648 12.592 1.00 89.75 134 PRO A CA 1
ATOM 1063 C C . PRO A 1 134 ? 7.692 14.386 11.290 1.00 89.75 134 PRO A C 1
ATOM 1065 O O . PRO A 1 134 ? 6.628 14.166 10.721 1.00 89.75 134 PRO A O 1
ATOM 1068 N N . GLU A 1 135 ? 8.595 15.229 10.792 1.00 89.44 135 GLU A N 1
ATOM 1069 C CA . GLU A 1 135 ? 8.420 16.010 9.563 1.00 89.44 135 GLU A CA 1
ATOM 1070 C C . GLU A 1 135 ? 8.741 15.214 8.283 1.00 89.44 135 GLU A C 1
ATOM 1072 O O . GLU A 1 135 ? 8.580 15.734 7.182 1.00 89.44 135 GLU A O 1
ATOM 1077 N N . GLN A 1 136 ? 9.206 13.967 8.422 1.00 89.50 136 GLN A N 1
ATOM 1078 C CA . GLN A 1 136 ? 9.653 13.085 7.335 1.00 89.50 136 GLN A CA 1
ATOM 1079 C C . GLN A 1 136 ? 8.933 11.725 7.359 1.00 89.50 136 GLN A C 1
ATOM 1081 O O . GLN A 1 136 ? 9.440 10.732 6.840 1.00 89.50 136 GLN A O 1
ATOM 1086 N N . GLN A 1 137 ? 7.778 11.642 8.020 1.00 91.31 137 GLN A N 1
ATOM 1087 C CA . GLN A 1 137 ? 7.027 10.394 8.133 1.00 91.31 137 GLN A CA 1
ATOM 1088 C C . GLN A 1 137 ? 6.513 9.925 6.771 1.00 91.31 137 GLN A C 1
ATOM 1090 O O . GLN A 1 137 ? 6.065 10.719 5.943 1.00 91.31 137 GLN A O 1
ATOM 1095 N N . ILE A 1 138 ? 6.527 8.610 6.572 1.00 92.62 138 ILE A N 1
ATOM 1096 C CA . ILE A 1 138 ? 5.911 7.982 5.408 1.00 92.62 138 ILE A CA 1
ATOM 1097 C C . ILE A 1 138 ? 4.421 7.812 5.701 1.00 92.62 138 ILE A C 1
ATOM 1099 O O . ILE A 1 138 ? 4.028 7.198 6.690 1.00 92.62 138 ILE A O 1
ATOM 1103 N N . HIS A 1 139 ? 3.578 8.401 4.855 1.00 92.56 139 HIS A N 1
ATOM 1104 C CA . HIS A 1 139 ? 2.121 8.383 5.031 1.00 92.56 139 HIS A CA 1
ATOM 1105 C C . HIS A 1 139 ? 1.409 7.356 4.150 1.00 92.56 139 HIS A C 1
ATOM 1107 O O . HIS A 1 139 ? 0.241 7.055 4.387 1.00 92.56 139 HIS A O 1
ATOM 1113 N N . ALA A 1 140 ? 2.093 6.844 3.131 1.00 94.62 140 ALA A N 1
ATOM 1114 C CA . ALA A 1 140 ? 1.582 5.828 2.232 1.00 94.62 140 ALA A CA 1
ATOM 1115 C C . ALA A 1 140 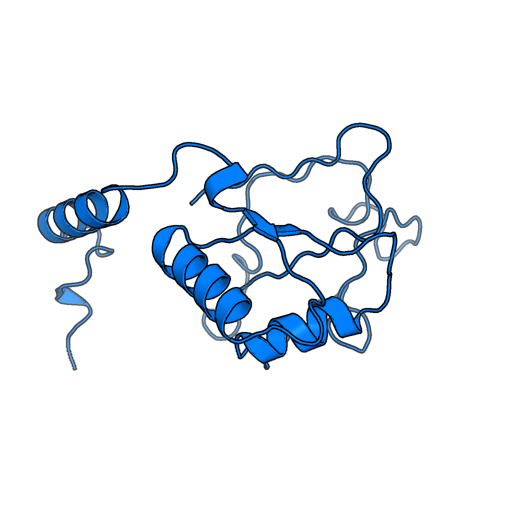? 2.747 5.048 1.620 1.00 94.62 140 ALA A C 1
ATOM 1117 O O . ALA A 1 140 ? 3.809 5.616 1.362 1.00 94.62 140 ALA A O 1
ATOM 1118 N N . LEU A 1 141 ? 2.505 3.769 1.352 1.00 94.69 141 LEU A N 1
ATOM 1119 C CA . LEU A 1 141 ? 3.399 2.883 0.621 1.00 94.69 141 LEU A CA 1
ATOM 1120 C C . LEU A 1 141 ? 2.653 2.344 -0.601 1.00 94.69 141 LEU A C 1
ATOM 1122 O O . LEU A 1 141 ? 1.486 1.967 -0.506 1.00 94.69 141 LEU A O 1
ATOM 1126 N N . LEU A 1 142 ? 3.341 2.291 -1.738 1.00 94.31 142 LEU A N 1
ATOM 1127 C CA . LEU A 1 142 ? 2.873 1.622 -2.946 1.00 94.31 142 LEU A CA 1
ATOM 1128 C C . LEU A 1 142 ? 3.891 0.563 -3.341 1.00 94.31 142 LEU A C 1
ATOM 1130 O O . LEU A 1 142 ? 5.063 0.876 -3.546 1.00 94.31 142 LEU A O 1
ATOM 1134 N N . LEU A 1 143 ? 3.425 -0.674 -3.485 1.00 93.50 143 LEU A N 1
ATOM 1135 C CA . LEU A 1 143 ? 4.240 -1.795 -3.928 1.00 93.50 143 LEU A CA 1
ATOM 1136 C C . LEU A 1 143 ? 3.624 -2.399 -5.191 1.00 93.50 143 LEU A C 1
ATOM 1138 O O . LEU A 1 143 ? 2.433 -2.706 -5.223 1.00 93.50 143 LEU A O 1
ATOM 1142 N N . HIS A 1 144 ? 4.444 -2.560 -6.230 1.00 93.00 144 HIS A N 1
ATOM 1143 C CA . HIS A 1 144 ? 4.067 -3.213 -7.483 1.00 93.00 144 HIS A CA 1
ATOM 1144 C C . HIS A 1 144 ? 4.925 -4.457 -7.680 1.00 93.00 144 HIS A C 1
ATOM 1146 O O . HIS A 1 144 ? 6.156 -4.377 -7.712 1.00 93.00 144 HIS A O 1
ATOM 1152 N N . CYS A 1 145 ? 4.274 -5.608 -7.815 1.00 92.31 145 CYS A N 1
ATOM 1153 C CA . CYS A 1 145 ? 4.958 -6.852 -8.122 1.00 92.31 145 CYS A CA 1
ATOM 1154 C C . CYS A 1 145 ? 5.207 -6.927 -9.632 1.00 92.31 145 CYS A C 1
ATOM 1156 O O . CYS A 1 145 ? 4.308 -7.245 -10.406 1.00 92.31 145 CYS A O 1
ATOM 1158 N N . VAL A 1 146 ? 6.442 -6.632 -10.047 1.00 91.88 146 VAL A N 1
ATOM 1159 C CA . VAL A 1 146 ? 6.861 -6.779 -11.450 1.00 91.88 146 VAL A CA 1
ATOM 1160 C C . VAL A 1 146 ? 7.047 -8.251 -11.805 1.00 91.88 146 VAL A C 1
ATOM 1162 O O . VAL A 1 146 ? 6.600 -8.680 -12.857 1.00 91.88 146 VAL A O 1
ATOM 1165 N N . ASN A 1 147 ? 7.712 -9.026 -10.945 1.00 90.06 147 ASN A N 1
ATOM 1166 C CA . ASN A 1 147 ? 7.897 -10.467 -11.114 1.00 90.06 147 ASN A CA 1
ATOM 1167 C C . ASN A 1 147 ? 7.625 -11.159 -9.774 1.00 90.06 147 ASN A C 1
ATOM 1169 O O . ASN A 1 147 ? 8.290 -10.805 -8.794 1.00 90.06 147 ASN A O 1
ATOM 1173 N N . PRO A 1 148 ? 6.693 -12.126 -9.707 1.00 90.12 148 PRO A N 1
ATOM 1174 C CA . PRO A 1 148 ? 6.538 -12.943 -8.512 1.00 90.12 148 PRO A CA 1
ATOM 1175 C C . PRO A 1 148 ? 7.767 -13.842 -8.326 1.00 90.12 148 PRO A C 1
ATOM 1177 O O . PRO A 1 148 ? 8.458 -14.183 -9.291 1.00 90.12 148 PRO A O 1
ATOM 1180 N N . ALA A 1 149 ? 8.044 -14.231 -7.082 1.00 89.94 149 ALA A N 1
ATOM 1181 C CA . ALA A 1 149 ? 9.051 -15.248 -6.805 1.00 89.94 149 ALA A CA 1
ATOM 1182 C C . ALA A 1 149 ? 8.588 -16.622 -7.326 1.00 89.94 149 ALA A C 1
ATOM 1184 O O . ALA A 1 149 ? 7.392 -16.876 -7.461 1.00 89.94 149 ALA A O 1
ATOM 1185 N N . GLU A 1 150 ? 9.542 -17.507 -7.623 1.00 90.81 150 GLU A N 1
ATOM 1186 C CA . GLU A 1 150 ? 9.240 -18.892 -8.015 1.00 90.81 150 GLU A CA 1
ATOM 1187 C C . GLU A 1 150 ? 8.612 -19.685 -6.859 1.00 90.81 150 GLU A C 1
ATOM 1189 O O . GLU A 1 150 ? 7.696 -20.475 -7.076 1.00 90.81 150 GLU A O 1
ATOM 1194 N N . ASP A 1 151 ? 9.095 -19.446 -5.640 1.00 91.00 151 ASP A N 1
ATOM 1195 C CA . ASP A 1 151 ? 8.592 -20.018 -4.394 1.00 91.00 151 ASP A CA 1
ATOM 1196 C C . ASP A 1 151 ? 8.734 -18.985 -3.266 1.00 91.00 151 ASP A C 1
ATOM 1198 O O . ASP A 1 151 ? 9.737 -18.261 -3.194 1.00 91.00 151 ASP A O 1
ATOM 1202 N N . GLY A 1 152 ? 7.722 -18.908 -2.402 1.00 90.69 152 GLY A N 1
ATOM 1203 C CA . GLY A 1 152 ? 7.602 -17.891 -1.358 1.00 90.69 152 GLY A CA 1
ATOM 1204 C C . GLY A 1 152 ? 7.401 -16.465 -1.895 1.00 90.69 152 GLY A C 1
ATOM 1205 O O . GLY A 1 152 ? 6.845 -16.244 -2.971 1.00 90.69 152 GLY A O 1
ATOM 1206 N N . GLY A 1 153 ? 7.889 -15.471 -1.145 1.00 88.62 153 GLY A N 1
ATOM 1207 C CA . GLY A 1 153 ? 7.813 -14.052 -1.524 1.00 88.62 153 GLY A CA 1
ATOM 1208 C C . GLY A 1 153 ? 6.466 -13.392 -1.221 1.00 88.62 153 GLY A C 1
ATOM 1209 O O . GLY A 1 153 ? 6.214 -12.276 -1.680 1.00 88.62 153 GLY A O 1
ATOM 1210 N N . GLU A 1 154 ? 5.604 -14.063 -0.457 1.00 91.56 154 GLU A N 1
ATOM 1211 C CA . GLU A 1 154 ? 4.356 -13.492 0.026 1.00 91.56 154 GLU A CA 1
ATOM 1212 C C . GLU A 1 154 ? 4.615 -12.352 1.020 1.00 91.56 154 GLU A C 1
ATOM 1214 O O . GLU A 1 154 ? 5.599 -12.346 1.763 1.00 91.56 154 GLU A O 1
ATOM 1219 N N . ASN A 1 155 ? 3.697 -11.384 1.045 1.00 91.19 155 ASN A N 1
ATOM 1220 C CA . ASN A 1 155 ? 3.667 -10.354 2.074 1.00 91.19 155 ASN A CA 1
ATOM 1221 C C . ASN A 1 155 ? 2.572 -10.685 3.085 1.00 91.19 155 ASN A C 1
ATOM 1223 O O . ASN A 1 155 ? 1.413 -10.857 2.703 1.00 91.19 155 ASN A O 1
ATOM 1227 N N . ASP A 1 156 ? 2.934 -10.686 4.364 1.00 92.06 156 ASP A N 1
ATOM 1228 C CA . ASP A 1 156 ? 1.965 -10.615 5.449 1.00 92.06 156 ASP A CA 1
ATOM 1229 C C . ASP A 1 156 ? 1.606 -9.147 5.712 1.00 92.06 156 ASP A C 1
ATOM 1231 O O . ASP A 1 156 ? 2.473 -8.272 5.759 1.00 92.06 156 ASP A O 1
ATOM 1235 N N . LEU A 1 157 ? 0.314 -8.871 5.885 1.00 90.56 157 LEU A N 1
ATOM 1236 C CA . LEU A 1 157 ? -0.220 -7.526 6.093 1.00 90.56 157 LEU A CA 1
ATOM 1237 C C . LEU A 1 157 ? -1.037 -7.487 7.386 1.00 90.56 157 LEU A C 1
ATOM 1239 O O . LEU A 1 157 ? -1.772 -8.427 7.696 1.00 90.56 157 LEU A O 1
ATOM 1243 N N . LEU A 1 158 ? -0.923 -6.387 8.128 1.00 91.75 158 LEU A N 1
ATOM 1244 C CA . LEU A 1 158 ? -1.677 -6.138 9.354 1.00 91.75 158 LEU A CA 1
ATOM 1245 C C . LEU A 1 158 ? -2.170 -4.687 9.364 1.00 91.75 158 LEU A C 1
ATOM 1247 O O . LEU A 1 158 ? -1.381 -3.774 9.128 1.00 91.75 158 LEU A O 1
ATOM 1251 N N . ASP A 1 159 ? -3.463 -4.509 9.636 1.00 90.81 159 ASP A N 1
ATOM 1252 C CA . ASP A 1 159 ? -4.085 -3.223 9.993 1.00 90.81 159 ASP A CA 1
ATOM 1253 C C . ASP A 1 159 ? -4.125 -3.069 11.521 1.00 90.81 159 ASP A C 1
ATOM 1255 O O . ASP A 1 159 ? -4.770 -3.924 12.180 1.00 90.81 159 ASP A O 1
#

Sequence (159 aa):
MNNHRQSPFLPGNQNAYATWRDKKLDGYPKRLEELVVEIQDPRQLSAAEHDKILSLCQKTNMAIWAGLSGHDADKRIIAELGLAFGLRHLDHNMCADDDAISSLTVQSDAVRNGYIPYSNRPIAWHTDGYYNLPEQQIHALLLHCVNPAEDGGENDLLD